Protein AF-A0A9X4PFB1-F1 (afdb_monomer_lite)

Radius of gyration: 12.07 Å; chains: 1; bounding box: 27×31×25 Å

Sequence (64 aa):
MIKLINEIREISFKNVYLKTGNEEIASYLSDDFELIAKSLFLNKDNWIITHLWKPYLQSKIYIE

Secondar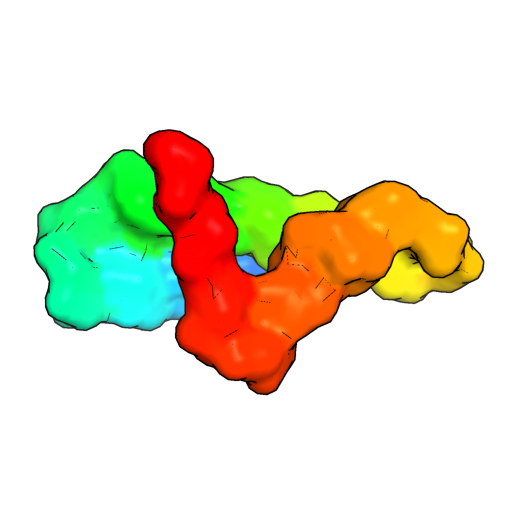y structure (DSSP, 8-state):
-HHHHHHHHHHHHHHHHHHH--HHHHHHHHHHHHHHHHHHHTT---HHIIIIIHHHHHT-----

Foldseek 3Di:
DVVVLVVQLVVQLVVCCVVPVDNVVSNVRSVLSSVVVVCVVVVPPDCSCVPRVVCVVVVNDPDD

pLDDT: mean 87.1, std 13.63, range [38.78, 98.44]

Organism: NCBI:txid256731

Structure (mmCIF, N/CA/C/O backbone):
data_AF-A0A9X4PFB1-F1
#
_entry.id   AF-A0A9X4PFB1-F1
#
loop_
_atom_site.group_PDB
_atom_site.id
_atom_site.type_symbol
_atom_site.label_atom_id
_atom_site.label_alt_id
_atom_site.label_comp_id
_atom_site.label_asym_id
_atom_site.label_entity_id
_atom_site.label_seq_id
_atom_site.pdbx_PDB_ins_code
_atom_site.Cartn_x
_atom_site.Cartn_y
_atom_site.Cartn_z
_atom_site.occupancy
_atom_site.B_iso_or_equiv
_atom_site.auth_seq_id
_atom_site.auth_comp_id
_atom_site.auth_asym_id
_atom_site.auth_atom_id
_atom_site.pdbx_PDB_model_num
ATOM 1 N N . MET A 1 1 ? 10.233 10.573 -7.791 1.00 80.50 1 MET A N 1
ATOM 2 C CA . MET A 1 1 ? 10.184 9.176 -7.306 1.00 80.50 1 MET A CA 1
ATOM 3 C C . MET A 1 1 ? 9.739 9.104 -5.849 1.00 80.50 1 MET A C 1
ATOM 5 O O . MET A 1 1 ? 8.636 8.640 -5.624 1.00 80.50 1 MET A O 1
ATOM 9 N N . ILE A 1 2 ? 10.502 9.641 -4.884 1.00 89.81 2 ILE A N 1
ATOM 10 C CA . ILE A 1 2 ? 10.134 9.608 -3.448 1.00 89.81 2 ILE A CA 1
ATOM 11 C C . ILE A 1 2 ? 8.757 10.237 -3.178 1.00 89.81 2 ILE A C 1
ATOM 13 O O . ILE A 1 2 ? 7.936 9.632 -2.503 1.00 89.81 2 ILE A O 1
ATOM 17 N N . LYS A 1 3 ? 8.464 11.403 -3.774 1.00 95.06 3 LYS A N 1
ATOM 18 C CA . LYS A 1 3 ? 7.157 12.069 -3.628 1.00 95.06 3 LYS A CA 1
ATOM 19 C C . LYS A 1 3 ? 5.980 11.177 -4.051 1.00 95.06 3 LYS A C 1
ATOM 21 O O . LYS A 1 3 ? 5.023 11.052 -3.305 1.00 95.06 3 LYS A O 1
ATOM 26 N N . LEU A 1 4 ? 6.095 10.518 -5.204 1.00 95.00 4 LEU A N 1
ATOM 27 C CA . LEU A 1 4 ? 5.059 9.623 -5.726 1.00 95.00 4 LEU A CA 1
ATOM 28 C C . LEU A 1 4 ? 4.885 8.374 -4.846 1.00 95.00 4 LEU A C 1
ATOM 30 O O . LEU A 1 4 ? 3.765 7.943 -4.612 1.00 95.00 4 LEU A O 1
ATOM 34 N N . ILE A 1 5 ? 5.979 7.817 -4.315 1.00 95.56 5 ILE A N 1
ATOM 35 C CA . ILE A 1 5 ? 5.907 6.707 -3.351 1.00 95.56 5 ILE A CA 1
ATOM 36 C C . ILE A 1 5 ? 5.166 7.155 -2.084 1.00 95.56 5 ILE A C 1
ATOM 38 O O . ILE A 1 5 ? 4.285 6.442 -1.617 1.00 95.56 5 ILE A O 1
ATOM 42 N N . ASN A 1 6 ? 5.461 8.347 -1.561 1.00 97.12 6 ASN A N 1
ATOM 43 C CA . ASN A 1 6 ? 4.764 8.880 -0.388 1.00 97.12 6 ASN A CA 1
ATOM 44 C C . ASN A 1 6 ? 3.272 9.125 -0.660 1.00 97.12 6 ASN A C 1
ATOM 46 O O . ASN A 1 6 ? 2.448 8.782 0.181 1.00 97.12 6 ASN A O 1
ATOM 50 N N . GLU A 1 7 ? 2.916 9.649 -1.836 1.00 98.00 7 GLU A N 1
ATOM 51 C CA . GLU A 1 7 ? 1.515 9.818 -2.249 1.00 98.00 7 GLU A CA 1
ATOM 52 C C . GLU A 1 7 ? 0.782 8.467 -2.315 1.00 98.00 7 GLU A C 1
ATOM 54 O O . GLU A 1 7 ? -0.329 8.340 -1.803 1.00 98.00 7 GLU A O 1
ATOM 59 N N . ILE A 1 8 ? 1.417 7.430 -2.874 1.00 96.69 8 ILE A N 1
ATOM 60 C CA . ILE A 1 8 ? 0.862 6.067 -2.916 1.00 96.69 8 ILE A CA 1
ATOM 61 C C . ILE A 1 8 ? 0.628 5.525 -1.501 1.00 96.69 8 ILE A C 1
ATOM 63 O O . ILE A 1 8 ? -0.446 4.985 -1.226 1.00 96.69 8 ILE A O 1
ATOM 67 N N . ARG A 1 9 ? 1.600 5.688 -0.595 1.00 97.81 9 ARG A N 1
ATOM 68 C CA . ARG A 1 9 ? 1.471 5.265 0.809 1.00 97.81 9 ARG A CA 1
ATOM 69 C C . ARG A 1 9 ? 0.311 5.966 1.502 1.00 97.81 9 ARG A C 1
ATOM 71 O O . ARG A 1 9 ? -0.535 5.310 2.103 1.00 97.81 9 ARG A O 1
ATOM 78 N N . GLU A 1 10 ? 0.236 7.288 1.368 1.00 98.31 10 GLU A N 1
ATOM 79 C CA . GLU A 1 10 ? -0.800 8.106 1.996 1.00 98.31 10 GLU A CA 1
ATOM 80 C C . GLU A 1 10 ? -2.202 7.730 1.500 1.00 98.31 10 GLU A C 1
ATOM 82 O O . GLU A 1 10 ? -3.124 7.561 2.301 1.00 98.31 10 GLU A O 1
ATOM 87 N N . ILE A 1 11 ? -2.365 7.550 0.187 1.00 98.00 11 ILE A N 1
ATOM 88 C CA . ILE A 1 11 ? -3.635 7.131 -0.417 1.00 98.00 11 ILE A CA 1
ATOM 89 C C . ILE A 1 11 ? -4.020 5.726 0.058 1.00 98.00 11 ILE A C 1
ATOM 91 O O . ILE A 1 11 ? -5.188 5.491 0.377 1.00 98.00 11 ILE A O 1
ATOM 95 N N . SER A 1 12 ? -3.060 4.802 0.123 1.00 96.56 12 SER A N 1
ATOM 96 C CA . SER A 1 12 ? -3.300 3.422 0.563 1.00 96.56 12 SER A CA 1
ATOM 97 C C . SER A 1 12 ? -3.748 3.387 2.022 1.00 96.56 12 SER A C 1
ATOM 99 O O . SER A 1 12 ? -4.810 2.842 2.320 1.00 96.56 12 SER A O 1
ATOM 101 N N . PHE A 1 13 ? -3.018 4.071 2.907 1.00 98.25 13 PHE A N 1
ATOM 102 C CA . PHE A 1 13 ? -3.369 4.186 4.319 1.00 98.25 13 PHE A CA 1
ATOM 103 C C . PHE A 1 13 ? -4.773 4.771 4.504 1.00 98.25 13 PHE A C 1
ATOM 105 O O . PHE A 1 13 ? -5.637 4.152 5.125 1.00 98.25 13 PHE A O 1
ATOM 112 N N . LYS A 1 14 ? -5.035 5.951 3.921 1.00 98.44 14 LYS A N 1
ATOM 113 C CA . LYS A 1 14 ? -6.307 6.667 4.101 1.00 98.44 14 LYS A CA 1
ATOM 114 C C . LYS A 1 14 ? -7.496 5.838 3.637 1.00 98.44 14 LYS A C 1
ATOM 116 O O . LYS A 1 14 ? -8.490 5.761 4.349 1.00 98.44 14 LYS A O 1
ATOM 121 N N . ASN A 1 15 ? -7.404 5.198 2.472 1.00 97.25 15 ASN A N 1
ATOM 122 C CA . ASN A 1 15 ? -8.507 4.391 1.950 1.00 97.25 15 ASN A CA 1
ATOM 123 C C . ASN A 1 15 ? -8.835 3.191 2.843 1.00 97.25 15 ASN A C 1
ATOM 125 O O . ASN A 1 15 ? -10.008 2.865 3.022 1.00 97.25 15 ASN A O 1
ATOM 129 N N . VAL A 1 16 ? -7.819 2.533 3.399 1.00 96.44 16 VAL A N 1
ATOM 130 C CA . VAL A 1 16 ? -8.012 1.366 4.267 1.00 96.44 16 VAL A CA 1
ATOM 131 C C . VAL A 1 16 ? -8.537 1.793 5.627 1.00 96.44 16 VAL A C 1
ATOM 133 O O . VAL A 1 16 ? -9.514 1.219 6.110 1.00 96.44 16 VAL A O 1
ATOM 136 N N . TYR A 1 17 ? -7.959 2.843 6.209 1.00 97.88 17 TYR A N 1
ATOM 137 C CA . TYR A 1 17 ? -8.409 3.380 7.485 1.00 97.88 17 TYR A CA 1
ATOM 138 C C . TYR A 1 17 ? -9.865 3.854 7.415 1.00 97.88 17 TYR A C 1
ATOM 140 O O . TYR A 1 17 ? -10.670 3.484 8.263 1.00 97.88 17 TYR A O 1
ATOM 148 N N . LEU A 1 18 ? -10.248 4.572 6.353 1.00 97.94 18 LEU A N 1
ATOM 149 C CA . LEU A 1 18 ? -11.630 5.025 6.152 1.00 97.94 18 LEU A CA 1
ATOM 150 C C . LEU A 1 18 ? -12.643 3.873 6.065 1.00 97.94 18 LEU A C 1
ATOM 152 O O . LEU A 1 18 ? -13.796 4.052 6.446 1.00 97.94 18 LEU A O 1
ATOM 156 N N . LYS A 1 19 ? -12.239 2.704 5.555 1.00 96.25 19 LYS A N 1
ATOM 157 C CA . LYS A 1 19 ? -13.128 1.541 5.395 1.00 96.25 19 LYS A CA 1
ATOM 158 C C . LYS A 1 19 ? -13.178 0.634 6.618 1.00 96.25 19 LYS A C 1
ATOM 160 O O . LYS A 1 19 ? -14.201 0.003 6.857 1.00 96.25 19 LYS A O 1
ATOM 165 N N . THR A 1 20 ? -12.069 0.517 7.340 1.00 96.38 20 THR A N 1
ATOM 166 C CA . THR A 1 20 ? -11.905 -0.481 8.408 1.00 96.38 20 THR A CA 1
ATOM 167 C C . THR A 1 20 ? -11.916 0.131 9.804 1.00 96.38 20 THR A C 1
ATOM 169 O O . THR A 1 20 ? -12.161 -0.583 10.770 1.00 96.38 20 THR A O 1
ATOM 172 N N . GLY A 1 21 ? -11.610 1.426 9.928 1.00 97.38 21 GLY A N 1
ATOM 173 C CA . GLY A 1 21 ? -11.323 2.081 11.206 1.00 97.38 21 GLY A CA 1
ATOM 174 C C . GLY A 1 21 ? -10.077 1.537 11.917 1.00 97.38 21 GLY A C 1
ATOM 175 O O . GLY A 1 21 ? -9.831 1.905 13.062 1.00 97.38 21 GLY A O 1
ATOM 176 N N . ASN A 1 22 ? -9.305 0.656 11.271 1.00 97.62 22 ASN A N 1
ATOM 177 C CA . ASN A 1 22 ? -8.181 -0.049 11.872 1.00 97.62 22 ASN A CA 1
ATOM 178 C C . ASN A 1 22 ? -6.856 0.515 11.334 1.00 97.62 22 ASN A C 1
ATOM 180 O O . ASN A 1 22 ? -6.520 0.358 10.159 1.00 97.62 22 ASN A O 1
ATOM 184 N N . GLU A 1 23 ? -6.114 1.188 12.212 1.00 97.38 23 GLU A N 1
ATOM 185 C CA . GLU A 1 23 ? -4.828 1.820 11.900 1.00 97.38 23 GLU A CA 1
ATOM 186 C C . GLU A 1 23 ? -3.721 0.805 11.590 1.00 97.38 23 GLU A C 1
ATOM 188 O O . GLU A 1 23 ? -2.899 1.045 10.708 1.00 97.38 23 GLU A O 1
ATOM 193 N N . GLU A 1 24 ? -3.714 -0.344 12.263 1.00 97.25 24 GLU A N 1
ATOM 194 C CA . GLU A 1 24 ? -2.707 -1.390 12.071 1.00 97.25 24 GLU A CA 1
ATOM 195 C C . GLU A 1 24 ? -2.821 -2.000 10.668 1.00 97.25 24 GLU A C 1
ATOM 197 O O . GLU A 1 24 ? -1.851 -2.015 9.909 1.00 97.25 24 GLU A O 1
ATOM 202 N N . ILE A 1 25 ? -4.037 -2.380 10.262 1.00 95.12 25 ILE A N 1
ATOM 203 C CA . ILE A 1 25 ? -4.304 -2.899 8.910 1.00 95.12 25 ILE A CA 1
ATOM 204 C C . ILE A 1 25 ? -3.973 -1.842 7.845 1.00 95.12 25 ILE A C 1
ATOM 206 O O . ILE A 1 25 ? -3.400 -2.163 6.801 1.00 95.12 25 ILE A O 1
ATOM 210 N N . ALA A 1 26 ? -4.311 -0.574 8.095 1.00 97.00 26 ALA A N 1
ATOM 211 C CA . ALA A 1 26 ? -3.986 0.521 7.183 1.00 97.00 26 ALA A CA 1
ATOM 212 C C . ALA A 1 26 ? -2.472 0.742 7.042 1.00 97.00 26 ALA A C 1
ATOM 214 O O . ALA A 1 26 ? -1.991 1.014 5.938 1.00 97.00 26 ALA A O 1
ATOM 215 N N . SER A 1 27 ? -1.728 0.596 8.140 1.00 97.31 27 SER A N 1
ATOM 216 C CA . SER A 1 27 ? -0.267 0.707 8.166 1.00 97.31 27 SER A CA 1
ATOM 217 C C . SER A 1 27 ? 0.384 -0.409 7.355 1.00 97.31 27 SER A C 1
ATOM 219 O O . SER A 1 27 ? 1.192 -0.117 6.475 1.00 97.31 27 SER A O 1
ATOM 221 N N . TYR A 1 28 ? -0.043 -1.661 7.557 1.00 95.19 28 TYR A N 1
ATOM 222 C CA . TYR A 1 28 ? 0.466 -2.799 6.787 1.00 95.19 28 TYR A CA 1
ATOM 223 C C . TYR A 1 28 ? 0.240 -2.635 5.285 1.00 95.19 28 TYR A C 1
ATOM 225 O O . TYR A 1 28 ? 1.177 -2.792 4.505 1.00 95.19 28 TYR A O 1
ATOM 233 N N . LEU A 1 29 ? -0.963 -2.223 4.867 1.00 94.50 29 LEU A N 1
ATOM 234 C CA . LEU A 1 29 ? -1.208 -1.972 3.446 1.00 94.50 29 LEU A CA 1
ATOM 235 C C . LEU A 1 29 ? -0.333 -0.831 2.910 1.00 94.50 29 LEU A C 1
ATOM 237 O O . LEU A 1 29 ? 0.218 -0.943 1.819 1.00 94.50 29 LEU A O 1
ATOM 241 N N . SER A 1 30 ? -0.169 0.264 3.652 1.00 97.06 30 SER A N 1
ATOM 242 C CA . SER A 1 30 ? 0.725 1.355 3.238 1.00 97.06 30 SER A CA 1
ATOM 243 C C . SER A 1 30 ? 2.157 0.868 2.981 1.00 97.06 30 SER A C 1
ATOM 245 O O . SER A 1 30 ? 2.771 1.266 1.987 1.00 97.06 30 SER A O 1
ATOM 247 N N . ASP A 1 31 ? 2.679 -0.001 3.843 1.00 96.00 31 ASP A N 1
ATOM 248 C CA . ASP A 1 31 ? 4.042 -0.521 3.725 1.00 96.00 31 ASP A CA 1
ATOM 249 C C . ASP A 1 31 ? 4.190 -1.496 2.547 1.00 96.00 31 ASP A C 1
ATOM 251 O O . ASP A 1 31 ? 5.153 -1.396 1.779 1.00 96.00 31 ASP A O 1
ATOM 255 N N . ASP A 1 32 ? 3.195 -2.353 2.304 1.00 94.56 32 ASP A N 1
ATOM 256 C CA . ASP A 1 32 ? 3.152 -3.211 1.114 1.00 94.56 32 ASP A CA 1
ATOM 257 C C . ASP A 1 32 ? 3.201 -2.387 -0.179 1.00 94.56 32 ASP A C 1
ATOM 259 O O . ASP A 1 32 ? 3.976 -2.675 -1.098 1.00 94.56 32 ASP A O 1
ATOM 263 N N . PHE A 1 33 ? 2.411 -1.314 -0.249 1.00 94.44 33 PHE A N 1
ATOM 264 C CA . PHE A 1 33 ? 2.380 -0.434 -1.414 1.00 94.44 33 PHE A CA 1
ATOM 265 C C . PHE A 1 33 ? 3.680 0.367 -1.588 1.00 94.44 33 PHE A C 1
ATOM 267 O O . PHE A 1 33 ? 4.068 0.653 -2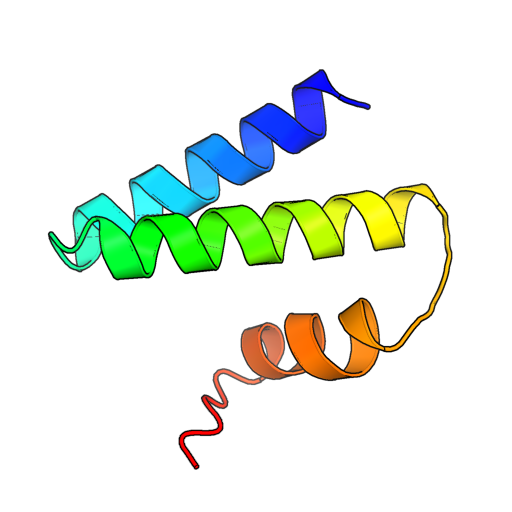.726 1.00 94.44 33 PHE A O 1
ATOM 274 N N . GLU A 1 34 ? 4.413 0.670 -0.511 1.00 95.19 34 GLU A N 1
ATOM 275 C CA . GLU A 1 34 ? 5.776 1.200 -0.617 1.00 95.19 34 GLU A CA 1
ATOM 276 C C . GLU A 1 34 ? 6.723 0.193 -1.285 1.00 95.19 34 GLU A C 1
ATOM 278 O O . GLU A 1 34 ? 7.458 0.551 -2.214 1.00 95.19 34 GLU A O 1
ATOM 283 N N . LEU A 1 35 ? 6.717 -1.059 -0.816 1.00 93.25 35 LEU A N 1
ATOM 284 C CA . LEU A 1 35 ? 7.576 -2.128 -1.330 1.00 93.25 35 LEU A CA 1
ATOM 285 C C . LEU A 1 35 ? 7.291 -2.421 -2.806 1.00 93.25 35 LEU A C 1
ATOM 287 O O . LEU A 1 35 ? 8.227 -2.551 -3.607 1.00 93.25 35 LEU A O 1
ATOM 291 N N . ILE A 1 36 ? 6.012 -2.471 -3.181 1.00 91.94 36 ILE A N 1
ATOM 292 C CA . ILE A 1 36 ? 5.570 -2.665 -4.565 1.00 91.94 36 ILE A CA 1
ATOM 293 C C . ILE A 1 36 ? 6.035 -1.493 -5.434 1.00 91.94 36 ILE A C 1
ATOM 295 O O . ILE A 1 36 ? 6.685 -1.713 -6.458 1.00 91.94 36 ILE A O 1
ATOM 299 N N . ALA A 1 37 ? 5.781 -0.249 -5.012 1.00 92.19 37 ALA A N 1
ATOM 300 C CA . ALA A 1 37 ? 6.169 0.933 -5.776 1.00 92.19 37 ALA A CA 1
ATOM 301 C C . ALA A 1 37 ? 7.688 0.987 -6.002 1.00 92.19 37 ALA A C 1
ATOM 303 O O . ALA A 1 37 ? 8.140 1.166 -7.134 1.00 92.19 37 ALA A O 1
ATOM 304 N N . LYS A 1 38 ? 8.493 0.766 -4.954 1.00 91.75 38 LYS A N 1
ATOM 305 C CA . LYS A 1 38 ? 9.959 0.705 -5.071 1.00 91.75 38 LYS A CA 1
ATOM 306 C C . LYS A 1 38 ? 10.417 -0.397 -6.027 1.00 91.75 38 LYS A C 1
ATOM 308 O O . LYS A 1 38 ? 11.314 -0.155 -6.833 1.00 91.75 38 LYS A O 1
ATOM 313 N N . SER A 1 39 ? 9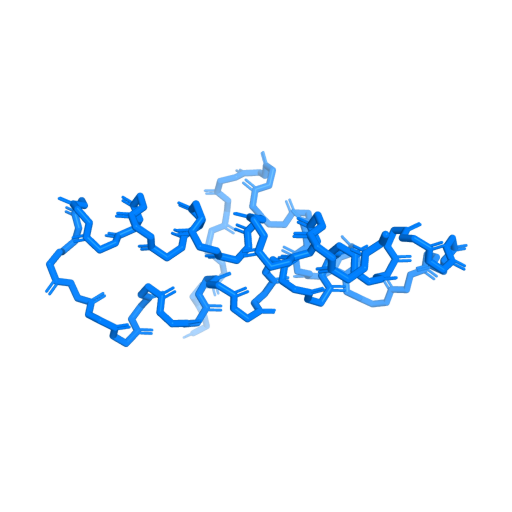.809 -1.581 -5.963 1.00 89.75 39 SER A N 1
ATOM 314 C CA . SER A 1 39 ? 10.178 -2.716 -6.822 1.00 89.75 39 SER A CA 1
ATOM 315 C C . SER A 1 39 ? 9.893 -2.432 -8.299 1.00 89.75 39 SER A C 1
ATOM 317 O O . SER A 1 39 ? 10.763 -2.666 -9.141 1.00 89.75 39 SER A O 1
ATOM 319 N N . LEU A 1 40 ? 8.737 -1.828 -8.599 1.00 86.44 40 LEU A N 1
ATOM 320 C CA . LEU A 1 40 ? 8.382 -1.381 -9.948 1.00 86.44 40 LEU A CA 1
ATOM 321 C C . LEU A 1 40 ? 9.342 -0.300 -10.466 1.00 86.44 40 LEU A C 1
ATOM 323 O O . LEU A 1 40 ? 9.823 -0.402 -11.591 1.00 86.44 40 LEU A O 1
ATOM 327 N N . PHE A 1 41 ? 9.686 0.705 -9.649 1.00 86.81 41 PHE A N 1
ATOM 328 C CA . PHE A 1 41 ? 10.621 1.764 -10.063 1.00 86.81 41 PHE A CA 1
ATOM 329 C C . PHE A 1 41 ? 12.031 1.258 -10.347 1.00 86.81 41 PHE A C 1
ATOM 331 O O . PHE A 1 41 ? 12.711 1.793 -11.220 1.00 86.81 41 PHE A O 1
ATOM 338 N N . LEU A 1 42 ? 12.483 0.243 -9.614 1.00 86.44 42 LEU A N 1
ATOM 339 C CA . LEU A 1 42 ? 13.784 -0.377 -9.846 1.00 86.44 42 LEU A CA 1
ATOM 340 C C . LEU A 1 42 ? 13.771 -1.346 -11.038 1.00 86.44 42 LEU A C 1
ATOM 342 O O . LEU A 1 42 ? 14.819 -1.904 -11.356 1.00 86.44 42 LEU A O 1
ATOM 346 N N . ASN A 1 43 ? 12.609 -1.554 -11.672 1.00 75.81 43 ASN A N 1
ATOM 347 C CA . ASN A 1 43 ? 12.367 -2.547 -12.718 1.00 75.81 43 ASN A CA 1
ATOM 348 C C . ASN A 1 43 ? 12.893 -3.943 -12.329 1.00 75.81 43 ASN A C 1
ATOM 350 O O . ASN A 1 43 ? 13.401 -4.701 -13.155 1.00 75.81 43 ASN A O 1
ATOM 354 N N . LYS A 1 44 ? 12.827 -4.247 -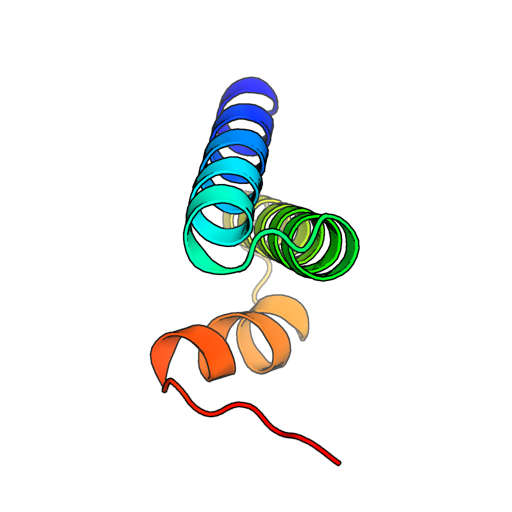11.026 1.00 69.56 44 LYS A N 1
ATOM 355 C CA . LYS A 1 44 ? 13.248 -5.521 -10.453 1.00 69.56 44 LYS A CA 1
ATOM 356 C C . LYS A 1 44 ? 12.005 -6.359 -10.262 1.00 69.56 44 LYS A C 1
ATOM 358 O O . LYS A 1 44 ? 11.321 -6.229 -9.248 1.00 69.56 44 LYS A O 1
ATOM 363 N N . ASP A 1 45 ? 11.740 -7.222 -11.232 1.00 65.81 45 ASP A N 1
ATOM 364 C CA . ASP A 1 45 ? 10.783 -8.294 -11.024 1.00 65.81 45 ASP A CA 1
ATOM 365 C C . ASP A 1 45 ? 11.364 -9.225 -9.952 1.00 65.81 45 ASP A C 1
ATOM 367 O O . ASP A 1 45 ? 12.473 -9.750 -10.082 1.00 65.81 45 ASP A O 1
ATOM 371 N N . ASN A 1 46 ? 10.696 -9.298 -8.808 1.00 74.44 46 ASN A N 1
ATOM 372 C CA . ASN A 1 46 ? 11.216 -9.957 -7.620 1.00 74.44 46 ASN A CA 1
ATOM 373 C C . ASN A 1 46 ? 10.068 -10.594 -6.826 1.00 74.44 46 ASN A C 1
ATOM 375 O O . ASN A 1 46 ? 8.894 -10.562 -7.215 1.00 74.44 46 ASN A O 1
ATOM 379 N N . TRP A 1 47 ? 10.414 -11.195 -5.691 1.00 83.12 47 TRP A N 1
ATOM 380 C CA . TRP A 1 47 ? 9.445 -11.857 -4.824 1.00 83.12 47 TRP A CA 1
ATOM 381 C C . TRP A 1 47 ? 8.289 -10.926 -4.398 1.00 83.12 47 TRP A C 1
ATOM 383 O O . TRP A 1 47 ? 7.172 -11.403 -4.244 1.00 83.12 47 TRP A O 1
ATOM 393 N N . ILE A 1 48 ? 8.510 -9.606 -4.307 1.00 82.06 48 ILE A N 1
ATOM 394 C CA . ILE A 1 48 ? 7.492 -8.610 -3.932 1.00 82.06 48 ILE A CA 1
ATOM 395 C C . ILE A 1 48 ? 6.401 -8.529 -5.008 1.00 82.06 48 ILE A C 1
ATOM 397 O O . ILE A 1 48 ? 5.216 -8.603 -4.702 1.00 82.06 48 ILE A O 1
ATOM 401 N N . ILE A 1 49 ? 6.744 -8.449 -6.293 1.00 79.75 49 ILE A N 1
ATOM 402 C CA . ILE A 1 49 ? 5.708 -8.391 -7.341 1.00 79.75 49 ILE A CA 1
ATOM 403 C C . ILE A 1 49 ? 4.929 -9.715 -7.422 1.00 79.75 49 ILE A C 1
ATOM 405 O O . ILE A 1 49 ? 3.704 -9.735 -7.555 1.00 79.75 49 ILE A O 1
ATOM 409 N N . THR A 1 50 ? 5.626 -10.839 -7.283 1.00 78.88 50 THR A N 1
ATOM 410 C CA . THR A 1 50 ? 5.019 -12.171 -7.419 1.00 78.88 50 THR A CA 1
ATOM 411 C C . THR A 1 50 ? 4.197 -12.612 -6.205 1.00 78.88 50 THR A C 1
ATOM 413 O O . THR A 1 50 ? 3.188 -13.290 -6.402 1.00 78.88 50 THR A O 1
ATOM 416 N N . HIS A 1 51 ? 4.582 -12.218 -4.987 1.00 80.69 51 HIS A N 1
ATOM 417 C CA . HIS A 1 51 ? 3.974 -12.695 -3.736 1.00 80.69 51 HIS A CA 1
ATOM 418 C C . HIS A 1 51 ? 3.234 -11.611 -2.943 1.00 80.69 51 HIS A C 1
ATOM 420 O O . HIS A 1 51 ? 2.346 -11.967 -2.182 1.00 80.69 51 HIS A O 1
ATOM 426 N N . LEU A 1 52 ? 3.532 -10.320 -3.133 1.00 84.56 52 LEU A N 1
ATOM 427 C CA . LEU A 1 52 ? 2.768 -9.220 -2.523 1.00 84.56 52 LEU A CA 1
ATOM 428 C C . LEU A 1 52 ? 1.744 -8.644 -3.505 1.00 84.56 52 LEU A C 1
ATOM 430 O O . LEU A 1 52 ? 0.552 -8.641 -3.220 1.00 84.56 52 LEU A O 1
ATOM 434 N N . TRP A 1 53 ? 2.160 -8.219 -4.701 1.00 86.31 53 TRP A N 1
ATOM 435 C CA . TRP A 1 53 ? 1.245 -7.547 -5.639 1.00 86.31 53 TRP A CA 1
ATOM 436 C C . TRP A 1 53 ? 0.184 -8.475 -6.252 1.00 86.31 53 TRP A C 1
ATOM 438 O O . TRP A 1 53 ? -0.991 -8.116 -6.363 1.00 86.31 53 TRP A O 1
ATOM 448 N N . LYS A 1 54 ? 0.570 -9.691 -6.649 1.00 82.62 54 LYS A N 1
ATOM 449 C CA . LYS A 1 54 ? -0.338 -10.633 -7.322 1.00 82.62 54 LYS A CA 1
ATOM 450 C C . LYS A 1 54 ? -1.569 -11.022 -6.473 1.00 82.62 54 LYS A C 1
ATOM 452 O O . LYS A 1 54 ? -2.661 -11.043 -7.045 1.00 82.62 54 LYS A O 1
ATOM 457 N N . PRO A 1 55 ? -1.464 -11.286 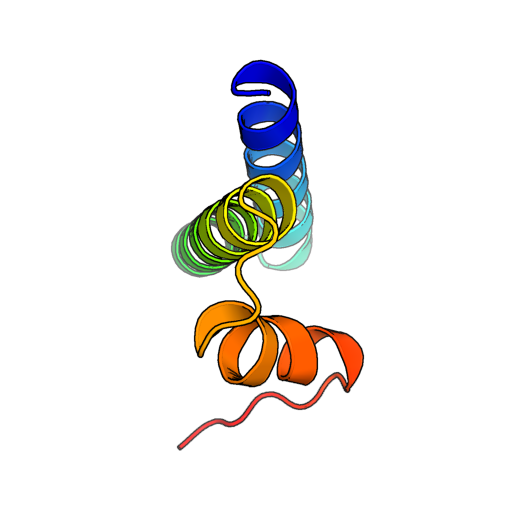-5.155 1.00 82.19 55 PRO A N 1
ATOM 458 C CA . PRO A 1 55 ? -2.635 -11.478 -4.290 1.00 82.19 55 PRO A CA 1
ATOM 459 C C . PRO A 1 55 ? -3.624 -10.304 -4.285 1.00 82.19 55 PRO A C 1
ATOM 461 O O . PRO A 1 55 ? -4.828 -10.538 -4.425 1.00 82.19 55 PRO A O 1
ATOM 464 N N . TYR A 1 56 ? -3.133 -9.056 -4.224 1.00 83.19 56 TYR A N 1
ATOM 465 C CA . TYR A 1 56 ? -3.981 -7.856 -4.289 1.00 83.19 56 TYR A CA 1
ATOM 466 C C . TYR A 1 56 ? -4.801 -7.805 -5.583 1.00 83.19 56 TYR A C 1
ATOM 468 O O . TYR A 1 56 ? -6.001 -7.539 -5.544 1.00 83.19 56 TYR A O 1
ATOM 476 N N . LEU A 1 57 ? -4.188 -8.133 -6.726 1.00 81.19 57 LEU A N 1
ATOM 477 C CA . LEU A 1 57 ? -4.889 -8.194 -8.015 1.00 81.19 57 LEU A CA 1
ATOM 478 C C . LEU A 1 57 ? -5.951 -9.294 -8.076 1.00 81.19 57 LEU A C 1
ATOM 480 O O . LEU A 1 57 ? -6.967 -9.149 -8.751 1.00 81.19 57 LEU A O 1
ATOM 484 N N . GLN A 1 58 ? -5.706 -10.413 -7.402 1.00 81.06 58 GLN A N 1
ATOM 485 C CA . GLN A 1 58 ? -6.592 -11.571 -7.441 1.00 81.06 58 GLN A CA 1
ATOM 486 C C . GLN A 1 58 ? -7.713 -11.501 -6.400 1.00 81.06 58 GLN A C 1
ATOM 488 O O . GLN A 1 58 ? -8.552 -12.399 -6.377 1.00 81.06 58 GLN A O 1
ATOM 493 N N . SER A 1 59 ? -7.733 -10.470 -5.541 1.00 69.69 59 SER A N 1
ATOM 494 C CA . SER A 1 59 ? -8.598 -10.410 -4.349 1.00 69.69 59 SER A CA 1
ATOM 495 C C . SER A 1 59 ? -8.498 -11.680 -3.488 1.00 69.69 59 SER A C 1
ATOM 497 O O . SER A 1 59 ? -9.442 -12.056 -2.797 1.00 69.69 59 SER A O 1
ATOM 499 N N . LYS A 1 60 ? -7.357 -12.376 -3.563 1.00 59.09 60 LYS A N 1
ATOM 500 C CA . LYS A 1 60 ? -7.093 -13.603 -2.816 1.00 59.09 60 LYS A CA 1
ATOM 501 C C . LYS A 1 60 ? -6.240 -13.230 -1.622 1.00 59.09 60 LYS A C 1
ATOM 503 O O . LYS A 1 60 ? -5.053 -12.970 -1.774 1.00 59.09 60 LYS A O 1
ATOM 508 N N . ILE A 1 61 ? -6.858 -13.201 -0.451 1.00 58.12 61 ILE A N 1
ATOM 509 C CA . ILE A 1 61 ? -6.138 -13.096 0.813 1.00 58.12 61 ILE A CA 1
ATOM 510 C C . ILE A 1 61 ? -5.729 -14.523 1.181 1.00 58.12 61 ILE A C 1
ATOM 512 O O . ILE A 1 61 ? -6.595 -15.362 1.430 1.00 58.12 61 ILE A O 1
ATOM 516 N N . TYR A 1 62 ? -4.429 -14.818 1.152 1.00 51.91 62 TYR A N 1
ATOM 517 C CA . TYR A 1 62 ? -3.911 -16.045 1.751 1.00 51.91 62 TYR A CA 1
ATOM 518 C C . TYR A 1 62 ? -3.836 -15.795 3.253 1.00 51.91 62 TYR A C 1
ATOM 520 O O . TYR A 1 62 ? -2.925 -15.129 3.734 1.00 51.91 62 TYR A O 1
ATOM 528 N N . ILE A 1 63 ? -4.867 -16.239 3.962 1.00 44.00 63 ILE A N 1
ATOM 529 C CA . ILE A 1 63 ? -4.836 -16.364 5.413 1.00 44.00 63 ILE A CA 1
ATOM 530 C C . ILE A 1 63 ? -4.315 -17.782 5.650 1.00 44.00 63 ILE A C 1
ATOM 532 O O . ILE A 1 63 ? -5.014 -18.738 5.307 1.00 44.00 63 ILE A O 1
ATOM 536 N N . GLU A 1 64 ? -3.062 -17.905 6.091 1.00 38.78 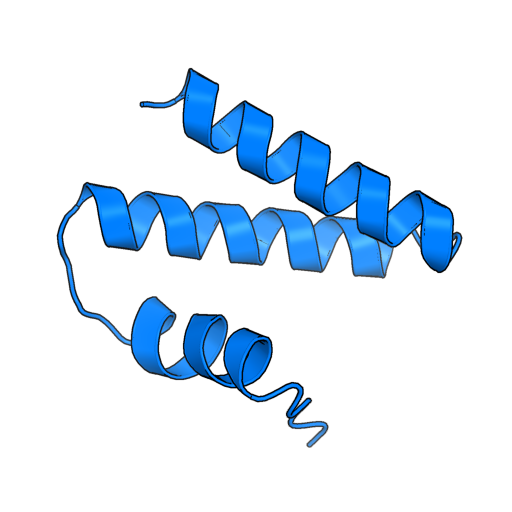64 GLU A N 1
ATOM 537 C CA . GLU A 1 64 ? -2.549 -19.161 6.660 1.00 38.78 64 GLU A CA 1
ATOM 538 C C . GLU A 1 64 ? -3.163 -19.407 8.041 1.00 38.78 64 GLU A C 1
ATOM 540 O O . GLU A 1 64 ? -3.309 -18.425 8.808 1.00 38.78 64 GLU A O 1
#